Protein AF-A0A7C6M3R1-F1 (afdb_monomer)

Sequence (77 aa):
MSKVSVRIGLMLAILACTVSCKRRSSDVIGMFDLKYTLAYDLDDKGQLLSLWDDIHTVSTLQGVVNRDQPRLFINYV

Solvent-accessible surface area (backbone atoms only — not comparable to full-atom values): 4698 Å² total; per-residue (Å²): 133,61,76,63,61,55,52,52,51,51,52,53,51,54,56,52,59,68,71,66,69,71,80,81,71,77,89,69,62,45,77,45,76,43,50,73,59,76,74,54,51,73,86,41,66,67,46,40,50,49,51,50,51,51,55,53,50,53,54,52,48,34,54,64,61,30,68,90,48,88,35,54,47,75,39,77,114

Radius of gyration: 24.55 Å; Cα contacts (8 Å, |Δi|>4): 50; chains: 1; bounding box: 55×20×64 Å

Nearest PDB structures (foldseek):
  7ufi-assembly1_1  TM=3.235E-01  e=9.166E+00  Vibrio cholerae

Secondary structure (DSSP, 8-state):
--HHHHHHHHHHHHHHHHHT-------PPEEEE-GGGGG--SSSHHHHHHHHHHHHHHHHHHHHHTSSS--EEEE--

Mean predicted aligned error: 9.53 Å

Foldseek 3Di:
DDPVVVVVVVVVVVVVVVVPPDPDDDPAAEEAEQVVLVPFDCVPPVSVVVNVVVVVVVVVVQCVCCVPHHRYDYHND

pLDDT: mean 89.09, std 11.28, range [60.03, 98.56]

Structure (mmCIF, N/CA/C/O backbone):
data_AF-A0A7C6M3R1-F1
#
_entry.id   AF-A0A7C6M3R1-F1
#
loop_
_atom_site.group_PDB
_atom_site.id
_atom_site.type_symbol
_atom_site.label_atom_id
_atom_site.label_alt_id
_atom_site.label_comp_id
_atom_site.label_asym_id
_atom_site.label_entity_id
_atom_site.label_seq_id
_atom_site.pdbx_PDB_ins_code
_atom_site.Cartn_x
_atom_site.Cartn_y
_atom_site.Cartn_z
_atom_site.occupancy
_atom_site.B_iso_or_equiv
_atom_site.auth_seq_id
_atom_site.auth_comp_id
_atom_site.auth_asym_id
_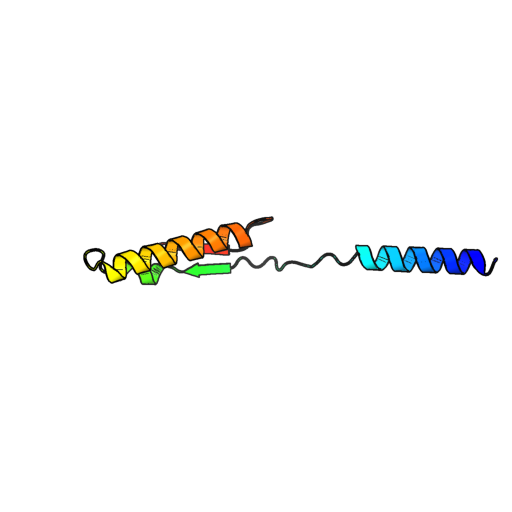atom_site.auth_atom_id
_atom_site.pdbx_PDB_model_num
ATOM 1 N N . MET A 1 1 ? 41.132 1.966 -46.396 1.00 60.03 1 MET A N 1
ATOM 2 C CA . MET A 1 1 ? 39.974 2.449 -45.604 1.00 60.03 1 MET A CA 1
ATOM 3 C C . MET A 1 1 ? 40.369 3.747 -44.911 1.00 60.03 1 MET A C 1
ATOM 5 O O . MET A 1 1 ? 41.408 3.774 -44.264 1.00 60.03 1 MET A O 1
ATOM 9 N N . SER A 1 2 ? 39.620 4.837 -45.105 1.00 69.56 2 SER A N 1
ATOM 10 C CA . SER A 1 2 ? 39.973 6.147 -44.534 1.00 69.56 2 SER A CA 1
ATOM 11 C C . SER A 1 2 ? 39.806 6.141 -43.010 1.00 69.56 2 SER A C 1
ATOM 13 O O . SER A 1 2 ? 38.802 5.641 -42.500 1.00 69.56 2 SER A O 1
ATOM 15 N N . LYS A 1 3 ? 40.763 6.730 -42.276 1.00 76.44 3 LYS A N 1
ATOM 16 C CA . LYS A 1 3 ? 40.732 6.871 -40.802 1.00 76.44 3 LYS A CA 1
ATOM 17 C C . LYS A 1 3 ? 39.439 7.542 -40.302 1.00 76.44 3 LYS A C 1
ATOM 19 O O . LYS A 1 3 ? 39.030 7.331 -39.165 1.00 76.44 3 LYS A O 1
ATOM 24 N N . VAL A 1 4 ? 38.783 8.319 -41.167 1.00 79.06 4 VAL A N 1
ATOM 25 C CA . VAL A 1 4 ? 37.507 9.001 -40.910 1.00 79.06 4 VAL A CA 1
ATOM 26 C C . VAL A 1 4 ? 36.329 8.021 -40.863 1.00 79.06 4 VAL A C 1
ATOM 28 O O . VAL A 1 4 ? 35.538 8.082 -39.927 1.00 79.06 4 VAL A O 1
ATOM 31 N N . SER A 1 5 ? 36.243 7.062 -41.792 1.00 77.12 5 SER A N 1
ATOM 32 C CA . SER A 1 5 ? 35.168 6.054 -41.794 1.00 77.12 5 SER A CA 1
ATOM 33 C C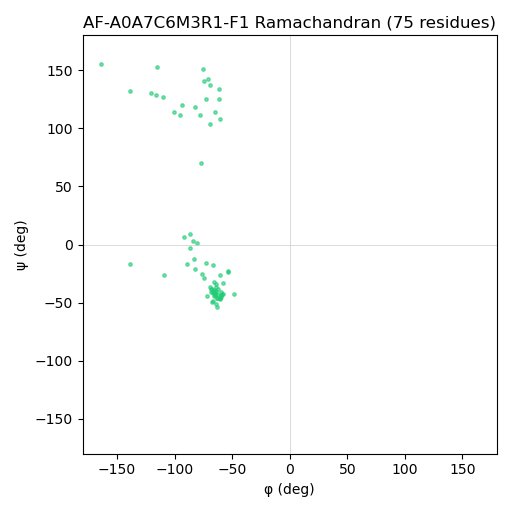 . SER A 1 5 ? 35.219 5.153 -40.560 1.00 77.12 5 SER A C 1
ATOM 35 O O . SER A 1 5 ? 34.179 4.783 -40.025 1.00 77.12 5 SER A O 1
ATOM 37 N N . VAL A 1 6 ? 36.424 4.856 -40.061 1.00 82.00 6 VAL A N 1
ATOM 38 C CA . VAL A 1 6 ? 36.616 4.072 -38.829 1.00 82.00 6 VAL A CA 1
ATOM 39 C C . VAL A 1 6 ? 36.116 4.842 -37.601 1.00 82.00 6 VAL A C 1
ATOM 41 O O . VAL A 1 6 ? 35.436 4.273 -36.753 1.00 82.00 6 VAL A O 1
ATOM 44 N N . ARG A 1 7 ? 36.391 6.152 -37.522 1.00 85.31 7 ARG A N 1
ATOM 45 C CA . ARG A 1 7 ? 35.928 7.013 -36.419 1.00 85.31 7 ARG A CA 1
ATOM 46 C C . ARG A 1 7 ? 34.410 7.183 -36.400 1.00 85.31 7 ARG A C 1
ATOM 48 O O . ARG A 1 7 ? 33.815 7.145 -35.329 1.00 85.31 7 ARG A O 1
ATOM 55 N N . ILE A 1 8 ? 33.793 7.339 -37.571 1.00 86.50 8 ILE A N 1
ATOM 56 C CA . ILE A 1 8 ? 32.333 7.447 -37.701 1.00 86.50 8 ILE A CA 1
ATOM 57 C C . ILE A 1 8 ? 31.662 6.130 -37.295 1.00 86.50 8 ILE A C 1
ATOM 59 O O . ILE A 1 8 ? 30.713 6.149 -36.515 1.00 86.50 8 ILE A O 1
ATOM 63 N N . GLY A 1 9 ? 32.196 4.990 -37.748 1.00 87.75 9 GLY A N 1
ATOM 64 C CA . GLY A 1 9 ? 31.706 3.672 -37.335 1.00 87.75 9 GLY A CA 1
ATOM 65 C C . GLY A 1 9 ? 31.806 3.452 -35.822 1.00 87.75 9 GLY A C 1
ATOM 66 O O . GLY A 1 9 ? 30.859 2.965 -35.211 1.00 87.75 9 GLY A O 1
ATOM 67 N N . LEU A 1 10 ? 32.910 3.884 -35.201 1.00 86.06 10 LEU A N 1
ATOM 68 C CA . LEU A 1 10 ? 33.103 3.788 -33.752 1.00 86.06 10 LEU A CA 1
ATOM 69 C C . LEU A 1 10 ? 32.105 4.660 -32.972 1.00 86.06 10 LEU A C 1
ATOM 71 O O . LEU A 1 10 ? 31.520 4.195 -31.999 1.00 86.06 10 LEU A O 1
ATOM 75 N N . MET 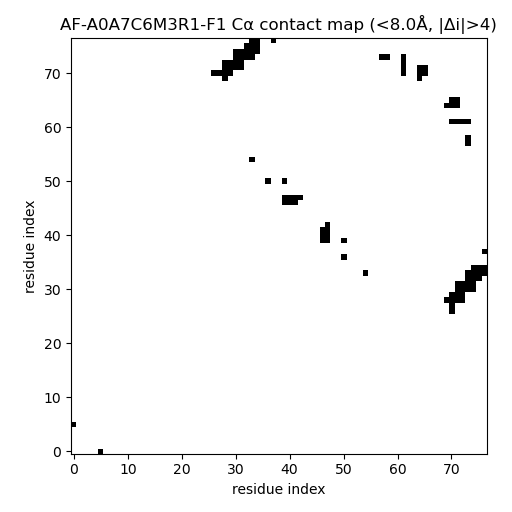A 1 11 ? 31.871 5.901 -33.411 1.00 85.44 11 MET A N 1
ATOM 76 C CA . MET A 1 11 ? 30.901 6.807 -32.779 1.00 85.44 11 MET A CA 1
ATOM 77 C C . MET A 1 11 ? 29.465 6.269 -32.861 1.00 85.44 11 MET A C 1
ATOM 79 O O . MET A 1 11 ? 28.743 6.299 -31.866 1.00 85.44 11 MET A O 1
ATOM 83 N N . LEU A 1 12 ? 29.065 5.720 -34.013 1.00 85.38 12 LEU A N 1
ATOM 84 C CA . LEU A 1 12 ? 27.753 5.085 -34.192 1.00 85.38 12 LEU A CA 1
ATOM 85 C C . LEU A 1 12 ? 27.584 3.838 -33.316 1.00 85.38 12 LEU A C 1
ATOM 87 O O . LEU A 1 12 ? 26.520 3.646 -32.732 1.00 85.38 12 LEU A O 1
ATOM 91 N N . ALA A 1 13 ? 28.631 3.021 -33.178 1.00 83.12 13 ALA A N 1
ATOM 92 C CA . ALA A 1 13 ? 28.605 1.848 -32.308 1.00 83.12 13 ALA A CA 1
ATOM 93 C C . ALA A 1 13 ? 28.459 2.232 -30.825 1.00 83.12 13 ALA A C 1
ATOM 95 O O . ALA A 1 13 ? 27.669 1.624 -30.107 1.00 83.12 13 ALA A O 1
ATOM 96 N N . ILE A 1 14 ? 29.162 3.277 -30.371 1.00 82.31 14 ILE A N 1
ATOM 97 C CA . ILE A 1 14 ? 29.054 3.778 -28.992 1.00 82.31 14 ILE A CA 1
ATOM 98 C C . ILE A 1 14 ? 27.646 4.326 -28.720 1.00 82.31 14 ILE A C 1
ATOM 100 O O . ILE A 1 14 ? 27.062 4.009 -27.685 1.00 82.31 14 ILE A O 1
ATOM 104 N N . LEU A 1 15 ? 27.073 5.086 -29.660 1.00 81.25 15 LEU A N 1
ATOM 105 C CA . LEU A 1 15 ? 25.709 5.613 -29.547 1.00 81.25 15 LEU A CA 1
ATOM 106 C C . LEU A 1 15 ? 24.649 4.498 -29.523 1.00 81.25 15 LEU A C 1
ATOM 108 O O . LEU A 1 15 ? 23.666 4.592 -28.795 1.00 81.25 15 LEU A O 1
ATOM 112 N N . ALA A 1 16 ? 24.846 3.419 -30.282 1.00 78.19 16 ALA A N 1
ATOM 113 C CA . ALA A 1 16 ? 23.951 2.265 -30.249 1.00 78.19 16 ALA A CA 1
ATOM 114 C C . ALA A 1 16 ? 24.032 1.508 -28.908 1.00 78.19 16 ALA A C 1
ATOM 116 O O . ALA A 1 16 ? 23.008 1.084 -28.369 1.00 78.19 16 ALA A O 1
ATOM 117 N N . CYS A 1 17 ? 25.231 1.385 -28.328 1.00 73.12 17 CYS A N 1
ATOM 118 C CA . CYS A 1 17 ? 25.432 0.723 -27.037 1.00 73.12 17 CYS A CA 1
ATOM 119 C C . CYS A 1 17 ? 24.771 1.466 -25.865 1.00 73.12 17 CYS A C 1
ATOM 121 O O . CYS A 1 17 ? 24.304 0.815 -24.931 1.00 73.12 17 CYS A O 1
ATOM 123 N N . THR A 1 18 ? 24.681 2.801 -25.898 1.00 71.44 18 THR A N 1
ATOM 124 C CA . THR A 1 18 ? 24.027 3.572 -24.823 1.00 71.44 18 THR A CA 1
ATOM 125 C C . THR A 1 18 ? 22.502 3.461 -24.849 1.00 71.44 18 THR A C 1
ATOM 127 O O . THR A 1 18 ? 21.875 3.502 -23.792 1.00 71.44 18 THR A O 1
ATOM 130 N N . VAL A 1 19 ? 21.895 3.247 -26.021 1.00 68.62 19 VAL A N 1
ATOM 131 C CA . VAL A 1 19 ? 20.437 3.058 -26.168 1.00 68.62 19 VAL A CA 1
ATOM 132 C C . VAL A 1 19 ? 19.992 1.657 -25.727 1.00 68.62 19 VAL A C 1
ATOM 134 O O . VAL A 1 19 ? 18.856 1.467 -25.295 1.00 68.62 19 VAL A O 1
ATOM 137 N N . SER A 1 20 ? 20.883 0.665 -25.782 1.00 64.75 20 SER A N 1
ATOM 138 C CA . SER A 1 20 ? 20.520 -0.744 -25.586 1.00 64.75 20 SER A CA 1
ATOM 139 C C . SER A 1 20 ? 20.442 -1.206 -24.125 1.00 64.75 20 SER A C 1
ATOM 141 O O . SER A 1 20 ? 20.163 -2.381 -23.872 1.00 64.75 20 SER A O 1
ATOM 143 N N . CYS A 1 21 ? 20.638 -0.315 -23.150 1.00 61.25 21 CYS A N 1
ATOM 144 C CA . CYS A 1 21 ? 20.496 -0.644 -21.732 1.00 61.25 21 CYS A CA 1
ATOM 145 C C . CYS A 1 21 ? 19.007 -0.702 -21.339 1.00 61.25 21 CYS A C 1
ATOM 147 O O . CYS A 1 21 ? 18.484 0.160 -20.632 1.00 61.25 21 CYS A O 1
ATOM 149 N N . LYS A 1 22 ? 18.287 -1.727 -21.816 1.00 64.50 22 LYS A N 1
ATOM 150 C CA . LYS A 1 22 ? 16.972 -2.068 -21.266 1.00 64.50 22 LYS A CA 1
ATOM 151 C C . LYS A 1 22 ? 17.172 -2.511 -19.820 1.00 64.50 22 LYS A C 1
ATOM 153 O O . LY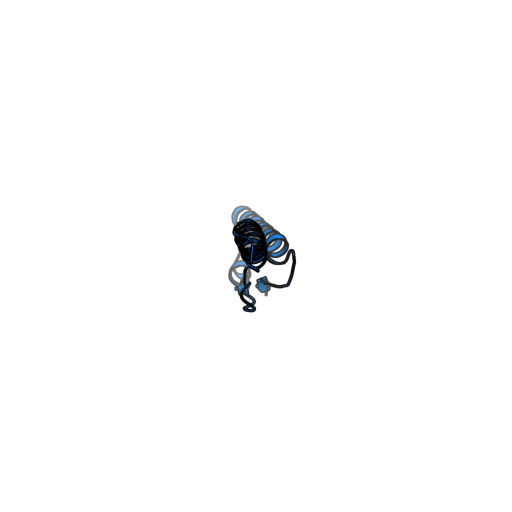S A 1 22 ? 17.781 -3.547 -19.557 1.00 64.50 22 LYS A O 1
ATOM 158 N N . ARG A 1 23 ? 16.649 -1.724 -18.880 1.00 65.62 23 ARG A N 1
ATOM 159 C CA . ARG A 1 23 ? 16.597 -2.083 -17.462 1.00 65.62 23 ARG A CA 1
ATOM 160 C C . ARG A 1 23 ? 15.762 -3.358 -17.341 1.00 65.62 23 ARG A C 1
ATOM 162 O O . ARG A 1 23 ? 14.559 -3.330 -17.576 1.00 65.62 23 ARG A O 1
ATOM 169 N N . ARG A 1 24 ? 16.410 -4.485 -17.050 1.00 64.50 24 ARG A N 1
ATOM 170 C CA . ARG A 1 24 ? 15.734 -5.771 -16.874 1.00 64.50 24 ARG A CA 1
ATOM 171 C C . ARG A 1 24 ? 14.932 -5.686 -15.576 1.00 64.50 24 ARG A C 1
ATOM 173 O O . ARG A 1 24 ? 15.523 -5.669 -14.499 1.00 64.50 24 ARG A O 1
ATOM 180 N N . SER A 1 25 ? 13.614 -5.523 -15.673 1.00 66.75 25 SER A N 1
ATOM 181 C CA . SE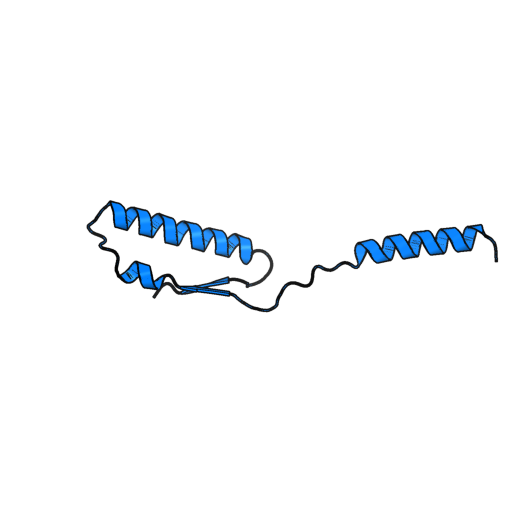R A 1 25 ? 12.747 -5.613 -14.500 1.00 66.75 25 SER A CA 1
ATOM 182 C C . SER A 1 25 ? 12.673 -7.067 -14.054 1.00 66.75 25 SER A C 1
ATOM 184 O O . SER A 1 25 ? 12.651 -7.967 -14.888 1.00 66.75 25 SER A O 1
ATOM 186 N N . SER A 1 26 ? 12.648 -7.288 -12.744 1.00 74.50 26 SER A N 1
ATOM 187 C CA . SER A 1 26 ? 12.314 -8.593 -12.182 1.00 74.50 26 SER A CA 1
ATOM 188 C C . SER A 1 26 ? 10.891 -8.979 -12.596 1.00 74.50 26 SER A C 1
ATOM 190 O O . SER A 1 26 ? 9.988 -8.151 -12.474 1.00 74.50 26 SER A O 1
ATOM 192 N N . ASP A 1 27 ? 10.695 -10.220 -13.045 1.00 83.38 27 ASP A N 1
ATOM 193 C CA . ASP A 1 27 ? 9.364 -10.800 -13.293 1.00 83.38 27 ASP A CA 1
ATOM 194 C C . ASP A 1 27 ? 8.697 -11.293 -11.993 1.00 83.38 27 ASP A C 1
ATOM 196 O O . ASP A 1 27 ? 7.597 -11.842 -12.011 1.00 83.38 27 ASP A O 1
ATOM 200 N N . VAL A 1 28 ? 9.356 -11.112 -10.843 1.00 90.62 28 VAL A N 1
ATOM 201 C CA . VAL A 1 28 ? 8.783 -11.447 -9.538 1.00 90.62 28 VAL A CA 1
ATOM 202 C C . VAL A 1 28 ? 7.713 -10.426 -9.179 1.00 90.62 28 VAL A C 1
ATOM 204 O O . VAL A 1 28 ? 7.979 -9.225 -9.106 1.00 90.62 28 VAL A O 1
ATOM 207 N N . ILE A 1 29 ? 6.517 -10.927 -8.893 1.00 95.00 29 ILE A N 1
ATOM 208 C CA . ILE A 1 29 ? 5.407 -10.136 -8.380 1.00 95.00 29 ILE A CA 1
ATOM 209 C C . ILE A 1 29 ? 5.422 -10.227 -6.853 1.00 95.00 29 ILE A C 1
ATOM 211 O O . ILE A 1 29 ? 5.341 -11.318 -6.289 1.00 95.00 29 ILE A O 1
ATOM 215 N N . GLY A 1 30 ? 5.550 -9.083 -6.183 1.00 95.38 30 GLY A N 1
ATOM 216 C CA . GLY A 1 30 ? 5.466 -8.996 -4.730 1.00 95.38 30 GLY A CA 1
ATOM 217 C C . GLY A 1 30 ? 4.026 -9.117 -4.232 1.00 95.38 30 GLY A C 1
ATOM 218 O O . GLY A 1 30 ? 3.087 -8.701 -4.911 1.00 95.38 30 GLY A O 1
ATOM 219 N N . MET A 1 31 ? 3.865 -9.643 -3.020 1.00 96.69 31 MET A N 1
ATOM 220 C CA . MET A 1 31 ? 2.601 -9.640 -2.285 1.00 96.69 31 MET A CA 1
ATOM 221 C C . MET A 1 31 ? 2.808 -8.901 -0.965 1.00 96.69 31 MET A C 1
ATOM 223 O O . MET A 1 31 ? 3.756 -9.201 -0.239 1.00 96.69 31 MET A O 1
ATOM 227 N N . PHE A 1 32 ? 1.930 -7.951 -0.662 1.00 97.19 32 PHE A N 1
ATOM 228 C CA . PHE A 1 32 ? 1.875 -7.278 0.630 1.00 97.19 32 PHE A CA 1
ATOM 229 C C . PHE A 1 32 ? 0.614 -7.713 1.373 1.00 97.19 32 PHE A C 1
ATOM 231 O O . PHE A 1 32 ? -0.480 -7.649 0.817 1.00 97.19 32 PHE A O 1
ATOM 238 N N . ASP A 1 33 ? 0.766 -8.176 2.610 1.00 96.94 33 ASP A N 1
ATOM 239 C CA . ASP A 1 33 ? -0.339 -8.715 3.399 1.00 96.94 33 ASP A CA 1
ATOM 240 C C . ASP A 1 33 ? -0.847 -7.685 4.411 1.00 96.94 33 ASP A C 1
ATOM 242 O O . ASP A 1 33 ? -0.134 -7.325 5.346 1.00 96.94 33 ASP A O 1
ATOM 246 N N . LEU A 1 34 ? -2.084 -7.223 4.225 1.00 97.50 34 LEU A N 1
ATOM 247 C CA . LEU A 1 34 ? -2.783 -6.328 5.146 1.00 97.50 34 LEU A CA 1
ATOM 248 C C . LEU A 1 34 ? -3.620 -7.084 6.183 1.00 97.50 34 LEU A C 1
ATOM 250 O O . LEU A 1 34 ? -4.284 -6.443 6.980 1.00 97.50 34 LEU A O 1
ATOM 254 N N . LYS A 1 35 ? -3.567 -8.422 6.271 1.00 96.75 35 LYS A N 1
ATOM 255 C CA . LYS A 1 35 ? -4.352 -9.172 7.274 1.00 96.75 35 LYS A CA 1
ATOM 256 C C . LYS A 1 35 ? -4.161 -8.721 8.723 1.00 96.75 35 LYS A C 1
ATOM 258 O O . LYS A 1 35 ? -5.053 -8.934 9.539 1.00 96.75 35 LYS A O 1
ATOM 263 N N . TYR A 1 36 ? -3.041 -8.078 9.058 1.00 95.50 36 TYR A N 1
ATOM 264 C CA . TYR A 1 36 ? -2.846 -7.500 10.390 1.00 95.50 36 TYR A CA 1
ATOM 265 C C . TYR A 1 36 ? -3.900 -6.433 10.734 1.00 95.50 36 TYR A C 1
ATOM 267 O O . TYR A 1 36 ? -4.221 -6.255 11.906 1.00 95.50 36 TYR A O 1
ATOM 275 N N . THR A 1 37 ? -4.485 -5.767 9.734 1.00 96.19 37 THR A N 1
ATOM 276 C CA . THR A 1 37 ? -5.521 -4.755 9.944 1.00 96.19 37 THR A CA 1
ATOM 277 C C . THR A 1 37 ? -6.860 -5.347 10.367 1.00 96.19 37 THR A C 1
ATOM 279 O O . THR A 1 37 ? -7.707 -4.628 10.882 1.00 96.19 37 THR A O 1
ATOM 282 N N . LEU A 1 38 ? -7.071 -6.656 10.190 1.00 95.69 38 LEU A N 1
ATOM 283 C CA . LEU A 1 38 ? -8.281 -7.338 10.662 1.00 95.69 38 LEU A CA 1
ATOM 284 C C . LEU A 1 38 ? -8.375 -7.371 12.193 1.00 95.69 38 LEU A C 1
ATOM 286 O O . LEU A 1 38 ? -9.447 -7.620 12.734 1.00 95.69 38 LEU A O 1
ATOM 290 N N . ALA A 1 39 ? -7.259 -7.140 12.886 1.00 96.19 39 ALA A N 1
ATOM 291 C CA . ALA A 1 39 ? -7.214 -7.052 14.340 1.00 96.19 39 ALA A CA 1
ATOM 292 C C . ALA A 1 39 ? -7.525 -5.642 14.873 1.00 96.19 39 ALA A C 1
ATOM 294 O O . ALA A 1 39 ? -7.526 -5.459 16.089 1.00 96.19 39 ALA A O 1
ATOM 295 N N . TYR A 1 40 ? -7.740 -4.652 13.999 1.00 97.12 40 TYR A N 1
ATOM 296 C CA . TYR A 1 40 ? -7.997 -3.280 14.429 1.00 97.12 40 TYR A CA 1
ATOM 297 C C . TYR A 1 40 ? -9.411 -3.141 14.991 1.00 97.12 40 TYR A C 1
ATOM 299 O O . TYR A 1 40 ? -10.373 -3.688 14.449 1.00 97.12 40 TYR A O 1
ATOM 307 N N . ASP A 1 41 ? -9.530 -2.352 16.053 1.00 97.81 41 ASP A N 1
ATOM 308 C CA . ASP A 1 41 ? -10.812 -1.891 16.571 1.00 97.81 41 ASP A CA 1
ATOM 309 C C . ASP A 1 41 ? -11.288 -0.670 15.770 1.00 97.81 41 ASP A C 1
ATOM 311 O O . ASP A 1 41 ? -10.618 0.361 15.735 1.00 97.81 41 ASP A O 1
ATOM 315 N N . LEU A 1 42 ? -12.441 -0.783 15.108 1.00 96.19 42 LEU A N 1
ATOM 316 C CA . LEU A 1 42 ? -12.994 0.293 14.280 1.00 96.19 42 LEU A CA 1
ATOM 317 C C . LEU A 1 42 ? -13.786 1.329 15.087 1.00 96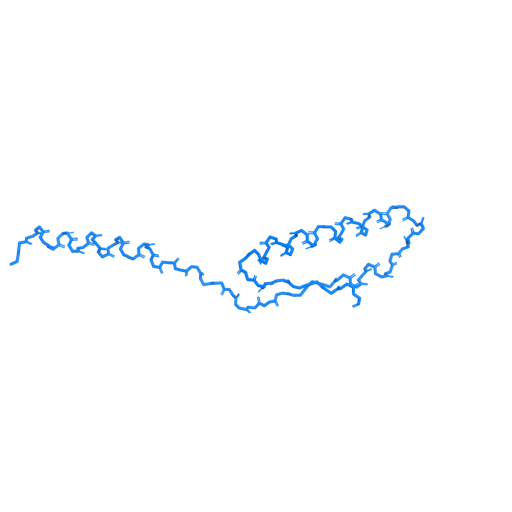.19 42 LEU A C 1
ATOM 319 O O . LEU A 1 42 ? -14.073 2.406 14.559 1.00 96.19 42 LEU A O 1
ATOM 323 N N . ASP A 1 43 ? -14.107 1.029 16.347 1.00 98.12 43 ASP A N 1
ATOM 324 C CA . ASP A 1 43 ? -14.700 1.991 17.276 1.00 98.12 43 ASP A CA 1
ATOM 325 C C . ASP A 1 43 ? -13.619 2.883 17.917 1.00 98.12 43 ASP A C 1
ATOM 327 O O . ASP A 1 43 ? -13.896 4.011 18.344 1.00 98.12 43 ASP A O 1
ATOM 331 N N . ASP A 1 44 ? -12.358 2.434 17.913 1.00 98.44 44 ASP A N 1
ATOM 332 C CA . ASP A 1 44 ? -11.208 3.270 18.242 1.00 98.44 44 ASP A CA 1
ATOM 333 C C . ASP A 1 44 ? -10.844 4.175 17.054 1.00 98.44 44 ASP A C 1
ATOM 335 O O . ASP A 1 44 ? -10.334 3.752 16.014 1.00 98.44 44 ASP A O 1
ATOM 339 N N . LYS A 1 45 ? -11.070 5.481 17.224 1.00 98.31 45 LYS A N 1
ATOM 340 C CA . LYS A 1 45 ? -10.796 6.481 16.183 1.00 98.31 45 LYS A CA 1
ATOM 341 C C . LYS A 1 45 ? -9.332 6.486 15.722 1.00 98.31 45 LYS A C 1
ATOM 343 O O . LYS A 1 45 ? -9.074 6.815 14.567 1.00 98.31 45 LYS A O 1
ATOM 348 N N . GLY A 1 46 ? -8.380 6.189 16.606 1.00 98.56 46 GLY A N 1
ATOM 349 C CA . GLY A 1 46 ? -6.961 6.148 16.262 1.00 98.56 46 GLY A CA 1
ATOM 350 C C . GLY A 1 46 ? -6.657 4.992 15.315 1.00 98.56 46 GLY A C 1
ATOM 351 O O . GLY A 1 46 ? -6.077 5.206 14.253 1.00 98.56 46 GLY A O 1
ATOM 352 N N . GLN A 1 47 ? -7.125 3.795 15.656 1.00 98.38 47 GLN A N 1
ATOM 353 C CA . GLN A 1 47 ? -6.960 2.602 14.827 1.00 98.38 47 GLN A CA 1
ATOM 354 C C . GLN A 1 47 ? -7.714 2.715 13.500 1.00 98.38 47 GLN A C 1
ATOM 356 O O . GLN A 1 47 ? -7.162 2.362 12.459 1.00 98.38 47 GLN A O 1
ATOM 361 N N . LEU A 1 48 ? -8.919 3.290 13.492 1.00 98.25 48 LEU A N 1
ATOM 362 C CA . LEU A 1 48 ? -9.655 3.569 12.257 1.00 98.25 48 LEU A CA 1
ATOM 363 C C . LEU A 1 48 ? -8.867 4.479 11.298 1.00 98.25 48 LEU A C 1
ATOM 365 O O . LEU A 1 48 ? -8.840 4.237 10.090 1.00 98.25 48 LEU A O 1
ATOM 369 N N . LEU A 1 49 ? -8.216 5.522 11.821 1.00 98.38 49 LEU A N 1
ATOM 370 C CA . LEU A 1 49 ? -7.376 6.409 11.012 1.00 98.38 49 LEU A CA 1
ATOM 371 C C . LEU A 1 49 ? -6.113 5.695 10.518 1.00 98.38 49 LEU A C 1
ATOM 373 O O . LEU A 1 49 ? -5.780 5.820 9.345 1.00 98.38 49 LEU A O 1
ATOM 377 N N . SER A 1 50 ? -5.467 4.884 11.359 1.00 97.94 50 SER A N 1
ATOM 378 C CA . SER A 1 50 ? -4.320 4.074 10.932 1.00 97.94 50 SER A CA 1
ATOM 379 C C . SER A 1 50 ? -4.691 3.057 9.849 1.00 97.94 50 SER A C 1
ATOM 381 O O . SER A 1 50 ? -3.934 2.879 8.901 1.00 97.94 50 SER A O 1
ATOM 383 N N . LEU A 1 51 ? -5.871 2.432 9.931 1.00 97.62 51 LEU A N 1
ATOM 384 C CA . LEU A 1 51 ? -6.379 1.551 8.876 1.00 97.62 51 LEU A CA 1
ATOM 385 C C . LEU A 1 51 ? -6.517 2.296 7.547 1.00 97.62 51 LEU A C 1
ATOM 387 O O . LEU A 1 51 ? -6.130 1.787 6.493 1.00 97.62 51 LEU A O 1
ATOM 391 N N . TRP A 1 52 ? -7.088 3.502 7.604 1.00 97.56 52 TRP A N 1
ATOM 392 C CA . TRP A 1 52 ? -7.221 4.357 6.433 1.00 97.56 52 TRP A CA 1
ATOM 393 C C . TRP A 1 52 ? -5.846 4.695 5.843 1.00 97.56 52 TRP A C 1
ATOM 395 O O . TRP A 1 52 ? -5.660 4.532 4.635 1.00 97.56 52 TRP A O 1
ATOM 405 N N . ASP A 1 53 ? -4.883 5.091 6.681 1.00 98.25 53 ASP A N 1
ATOM 406 C CA . ASP A 1 53 ? -3.524 5.447 6.259 1.00 98.25 53 ASP A CA 1
ATOM 407 C C . ASP A 1 53 ? -2.821 4.263 5.580 1.00 98.25 53 ASP A C 1
ATOM 409 O O . ASP A 1 53 ? -2.254 4.420 4.493 1.00 98.25 53 ASP A O 1
ATOM 413 N N . ASP A 1 54 ? -2.905 3.073 6.177 1.00 97.50 54 ASP A N 1
ATOM 414 C CA . ASP A 1 54 ? -2.286 1.850 5.665 1.00 97.50 54 ASP A CA 1
ATOM 415 C C . ASP A 1 54 ? -2.880 1.455 4.304 1.00 97.50 54 ASP A C 1
ATOM 417 O O . ASP A 1 54 ? -2.155 1.325 3.312 1.00 97.50 54 ASP A O 1
ATOM 421 N N . ILE A 1 55 ? -4.210 1.333 4.205 1.00 96.88 55 ILE A N 1
ATOM 422 C CA . ILE A 1 55 ? -4.881 0.959 2.950 1.00 96.88 55 ILE A CA 1
ATOM 423 C C . ILE A 1 55 ? -4.601 1.992 1.857 1.00 96.88 55 ILE A C 1
ATOM 425 O O . ILE A 1 55 ? -4.279 1.619 0.722 1.00 96.88 55 ILE A O 1
ATOM 429 N N . HIS A 1 56 ? -4.713 3.283 2.174 1.00 98.00 56 HIS A N 1
ATOM 430 C CA . HIS A 1 56 ? -4.498 4.361 1.216 1.00 98.00 56 HIS A CA 1
ATOM 431 C C . HIS A 1 56 ? -3.053 4.372 0.698 1.00 98.00 56 HIS A C 1
ATOM 433 O O . HIS A 1 56 ? -2.818 4.450 -0.515 1.00 98.00 56 HIS A O 1
ATOM 439 N N . THR A 1 57 ? -2.081 4.240 1.602 1.00 98.06 57 THR A N 1
ATOM 440 C CA . THR A 1 57 ? -0.654 4.248 1.266 1.00 98.06 57 THR A CA 1
ATOM 441 C C . THR A 1 57 ? -0.289 3.066 0.378 1.00 98.06 57 THR A C 1
ATOM 443 O O . THR A 1 57 ? 0.296 3.260 -0.693 1.00 98.06 57 THR A O 1
ATOM 446 N N . VAL A 1 58 ? -0.663 1.844 0.768 1.00 97.62 58 VAL A N 1
ATOM 447 C CA . VAL A 1 58 ? -0.278 0.641 0.017 1.00 97.62 58 VAL A CA 1
ATOM 448 C C . VAL A 1 58 ? -1.000 0.587 -1.336 1.00 97.62 58 VAL A C 1
ATOM 450 O O . VAL A 1 58 ? -0.377 0.239 -2.340 1.00 97.62 58 VAL A O 1
ATOM 453 N N . SER A 1 59 ? -2.262 1.026 -1.420 1.00 97.06 59 SER A N 1
ATOM 454 C CA . SER A 1 59 ? -2.999 1.097 -2.696 1.00 97.06 59 SER A CA 1
ATOM 455 C C . SER A 1 59 ? -2.391 2.130 -3.656 1.00 97.06 59 SER A C 1
ATOM 457 O O . SER A 1 59 ? -2.238 1.870 -4.852 1.00 97.06 59 SER A O 1
ATOM 459 N N . THR A 1 60 ? -1.963 3.285 -3.135 1.00 98.12 60 THR A N 1
ATOM 460 C CA . THR A 1 60 ? -1.243 4.299 -3.923 1.00 98.12 60 THR A CA 1
ATOM 461 C C . THR A 1 60 ? 0.090 3.751 -4.431 1.00 98.12 60 THR A C 1
ATOM 463 O O . THR A 1 60 ? 0.412 3.880 -5.616 1.00 98.12 60 THR A O 1
ATOM 466 N N . LEU A 1 61 ? 0.851 3.080 -3.558 1.00 97.69 61 LEU A N 1
ATOM 467 C CA . LEU A 1 61 ? 2.105 2.428 -3.925 1.00 97.69 61 LEU A CA 1
ATOM 468 C C . LEU A 1 61 ? 1.887 1.373 -5.013 1.00 97.69 61 LEU A C 1
ATOM 470 O O . LEU A 1 61 ? 2.663 1.320 -5.965 1.00 97.69 61 LEU A O 1
ATOM 474 N N . GLN A 1 62 ? 0.824 0.573 -4.913 1.00 97.56 62 GLN A N 1
ATOM 475 C CA . GLN A 1 62 ? 0.477 -0.416 -5.927 1.00 97.56 62 GLN A CA 1
ATOM 476 C C . GLN A 1 62 ? 0.239 0.237 -7.289 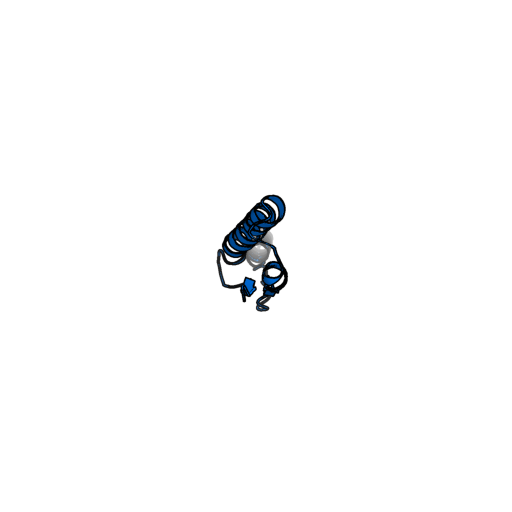1.00 97.56 62 GLN A C 1
ATOM 478 O O . GLN A 1 62 ? 0.772 -0.255 -8.280 1.00 97.56 62 GLN A O 1
ATOM 483 N N . GLY A 1 63 ? -0.474 1.364 -7.353 1.00 97.06 63 GLY A N 1
ATOM 484 C CA . GLY A 1 63 ? -0.653 2.117 -8.599 1.00 97.06 63 GLY A CA 1
ATOM 485 C C . GLY A 1 63 ? 0.672 2.591 -9.210 1.00 97.06 63 GLY A C 1
ATOM 486 O O . GLY A 1 63 ? 0.893 2.443 -10.413 1.00 97.06 63 GLY A O 1
ATOM 487 N N . VAL A 1 64 ? 1.592 3.103 -8.384 1.00 97.12 64 VAL A N 1
ATOM 488 C CA . VAL A 1 64 ? 2.927 3.546 -8.831 1.00 97.12 64 VAL A CA 1
ATOM 489 C C . VAL A 1 64 ? 3.774 2.369 -9.315 1.00 97.12 64 VAL A C 1
ATOM 491 O O . VAL A 1 64 ? 4.366 2.420 -10.395 1.00 97.12 64 VAL A O 1
ATOM 494 N N . VAL A 1 65 ? 3.836 1.296 -8.529 1.00 95.44 65 VAL A N 1
ATOM 495 C CA . VAL A 1 65 ? 4.642 0.107 -8.825 1.00 95.44 65 VAL A CA 1
ATOM 496 C C . VAL A 1 65 ? 4.094 -0.631 -10.046 1.00 95.44 65 VAL A C 1
ATOM 498 O O . VAL A 1 65 ? 4.883 -1.060 -10.894 1.00 95.44 65 VAL A O 1
ATOM 501 N N . ASN A 1 66 ? 2.771 -0.701 -10.203 1.00 95.81 66 ASN A N 1
ATOM 502 C CA . ASN A 1 66 ? 2.106 -1.386 -11.313 1.00 95.81 66 ASN A CA 1
ATOM 503 C C . ASN A 1 66 ? 1.925 -0.522 -12.571 1.00 95.81 66 ASN A C 1
ATOM 505 O O . ASN A 1 66 ? 1.250 -0.959 -13.500 1.00 95.81 66 ASN A O 1
ATOM 509 N N . ARG A 1 67 ? 2.529 0.676 -12.631 1.00 94.75 67 ARG A N 1
ATOM 510 C CA . ARG A 1 67 ? 2.320 1.661 -13.709 1.00 94.75 67 ARG A CA 1
ATOM 511 C C . ARG A 1 67 ? 2.428 1.092 -15.126 1.00 94.75 67 ARG A C 1
ATOM 513 O O . ARG A 1 67 ? 1.621 1.450 -15.976 1.00 94.75 67 ARG A O 1
ATOM 520 N N . ASP A 1 68 ? 3.418 0.234 -15.370 1.00 93.38 68 ASP A N 1
ATOM 521 C CA . ASP A 1 68 ? 3.685 -0.325 -16.706 1.00 93.38 68 ASP A CA 1
ATOM 522 C C . ASP A 1 68 ? 3.329 -1.814 -16.813 1.00 93.38 68 ASP A C 1
ATOM 524 O O . ASP A 1 68 ? 3.072 -2.318 -17.902 1.00 93.38 68 ASP A O 1
ATOM 528 N N . GLN A 1 69 ? 3.355 -2.535 -15.689 1.00 93.06 69 GLN A N 1
ATOM 529 C CA . GLN A 1 69 ? 3.050 -3.964 -15.600 1.00 93.06 69 GLN A CA 1
ATOM 530 C C . GLN A 1 69 ? 2.783 -4.355 -14.136 1.00 93.06 69 GLN A C 1
ATOM 532 O O . GLN A 1 69 ? 3.334 -3.708 -13.239 1.00 93.06 69 GLN A O 1
ATOM 537 N N . PRO A 1 70 ? 2.029 -5.435 -13.867 1.00 93.75 70 PRO A N 1
ATOM 538 C CA . PRO A 1 70 ? 1.803 -5.928 -12.509 1.00 93.75 70 PRO A CA 1
ATOM 539 C C . PRO A 1 70 ? 3.111 -6.342 -11.823 1.00 93.75 70 PRO A C 1
ATOM 541 O O . PRO A 1 70 ? 3.866 -7.159 -12.347 1.00 93.75 70 PRO A O 1
ATOM 544 N N . ARG A 1 71 ? 3.379 -5.769 -10.647 1.00 95.06 71 ARG A N 1
ATOM 545 C CA . ARG A 1 71 ? 4.579 -6.016 -9.827 1.00 95.06 71 ARG A CA 1
ATOM 546 C C . ARG A 1 71 ? 4.283 -6.115 -8.328 1.00 95.06 71 ARG A C 1
ATOM 548 O O . ARG A 1 71 ? 5.112 -6.644 -7.594 1.00 95.06 71 ARG A O 1
ATOM 555 N N . LEU A 1 72 ? 3.119 -5.648 -7.880 1.00 95.94 72 LEU A N 1
ATOM 556 C CA . LEU A 1 72 ? 2.655 -5.726 -6.497 1.00 95.94 72 LEU A CA 1
ATOM 557 C C . LEU A 1 72 ? 1.165 -6.094 -6.445 1.00 95.94 7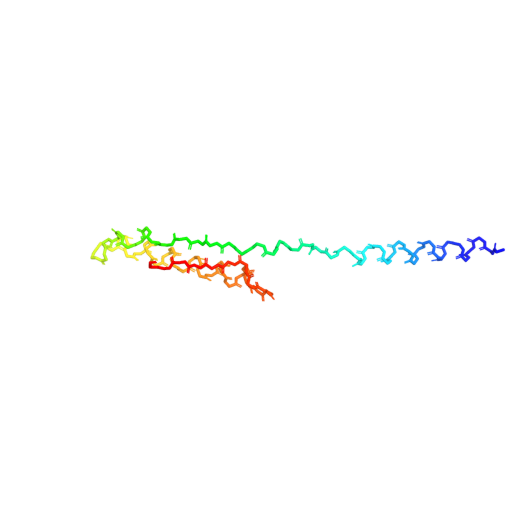2 LEU A C 1
ATOM 559 O O . LEU A 1 72 ? 0.339 -5.470 -7.119 1.00 95.94 72 LEU A O 1
ATOM 563 N N . PHE A 1 73 ? 0.826 -7.069 -5.607 1.00 96.88 73 PHE A N 1
ATOM 564 C CA . PHE A 1 73 ? -0.537 -7.341 -5.156 1.00 96.88 73 PHE A CA 1
ATOM 565 C C . PHE A 1 73 ? -0.665 -7.111 -3.655 1.00 96.88 73 PHE A C 1
ATOM 567 O O . PHE A 1 73 ? 0.311 -7.216 -2.912 1.00 96.88 73 PHE A O 1
ATOM 574 N N . ILE A 1 74 ? -1.882 -6.782 -3.234 1.00 97.62 74 ILE A N 1
ATOM 575 C CA . ILE A 1 74 ? -2.237 -6.549 -1.840 1.00 97.62 74 ILE A CA 1
ATOM 576 C C . ILE A 1 74 ? -3.252 -7.615 -1.447 1.00 97.62 74 ILE A C 1
ATOM 578 O O . ILE A 1 74 ? -4.255 -7.798 -2.140 1.00 97.62 74 ILE A O 1
ATOM 582 N N . ASN A 1 75 ? -2.991 -8.308 -0.345 1.00 96.94 75 ASN A N 1
ATOM 583 C CA . ASN A 1 75 ? -3.955 -9.190 0.286 1.00 96.94 75 ASN A CA 1
ATOM 584 C C . ASN A 1 75 ? -4.676 -8.437 1.409 1.00 96.94 75 ASN A C 1
ATO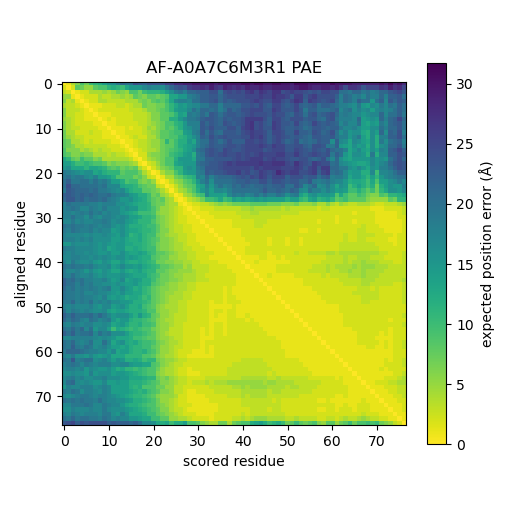M 586 O O . ASN A 1 75 ? -4.055 -8.112 2.415 1.00 96.94 75 ASN A O 1
ATOM 590 N N . TYR A 1 76 ? -5.965 -8.151 1.232 1.00 90.19 76 TYR A N 1
ATOM 591 C CA . TYR A 1 76 ? -6.761 -7.383 2.200 1.00 90.19 76 TYR A CA 1
ATOM 592 C C . TYR A 1 76 ? -7.432 -8.250 3.278 1.00 90.19 76 TYR A C 1
ATOM 594 O O . TYR A 1 76 ? -7.890 -7.704 4.278 1.00 90.19 76 TYR A O 1
ATOM 602 N N . VAL A 1 77 ? -7.537 -9.570 3.061 1.00 83.69 77 VAL A N 1
ATOM 603 C CA . VAL A 1 77 ? -8.360 -10.490 3.871 1.00 83.69 77 VAL A CA 1
ATOM 604 C C . VAL A 1 77 ? -7.684 -11.834 4.103 1.00 83.69 77 VAL A C 1
ATOM 606 O O . VAL A 1 77 ? -6.866 -12.260 3.255 1.00 83.69 77 VAL A O 1
#